Protein AF-A0A2T4AX23-F1 (afdb_monomer)

Radius of gyration: 26.34 Å; Cα contacts (8 Å, |Δi|>4): 1; chains: 1; bounding box: 73×23×46 Å

Foldseek 3Di:
DPDPDPPPPPDPDDPPPNDDPDDCPVPDPDDDDPVVVVVVVVVVVVVVVVVVPD

pLDDT: mean 73.41, std 13.88, range [39.22, 93.31]

Sequence (54 aa):
ASEQGKGYQLYAGKSAFGGGVKETDGNEPIPQDWREVENEKYRLEQQRLAAGGK

Structure (mmCIF, N/CA/C/O backbone):
data_AF-A0A2T4AX23-F1
#
_entry.id   AF-A0A2T4AX23-F1
#
loop_
_atom_site.group_PDB
_atom_site.id
_atom_site.type_symbol
_atom_site.label_atom_id
_atom_site.label_alt_id
_atom_site.label_comp_id
_atom_site.label_asym_id
_atom_site.label_entity_id
_atom_site.label_seq_id
_atom_site.pdbx_PDB_ins_code
_atom_site.Cartn_x
_atom_site.Cartn_y
_atom_site.Cartn_z
_atom_site.occupancy
_atom_site.B_iso_or_equiv
_atom_site.auth_seq_id
_atom_site.auth_comp_id
_atom_site.auth_asym_id
_atom_site.auth_atom_id
_atom_site.pdbx_PDB_model_num
ATOM 1 N N . ALA A 1 1 ? 53.040 15.309 -12.705 1.00 39.22 1 ALA A N 1
ATOM 2 C CA . ALA A 1 1 ? 52.312 14.029 -12.692 1.00 39.22 1 ALA A CA 1
ATOM 3 C C . ALA A 1 1 ? 50.827 14.344 -12.601 1.00 39.22 1 ALA A C 1
ATOM 5 O O . ALA A 1 1 ? 50.347 14.702 -11.538 1.00 39.22 1 ALA A O 1
ATOM 6 N N . SER A 1 2 ? 50.147 14.364 -13.742 1.00 44.47 2 SER A N 1
ATOM 7 C CA . SER A 1 2 ? 48.699 14.552 -13.849 1.00 44.47 2 SER A CA 1
ATOM 8 C C . SER A 1 2 ? 48.023 13.215 -13.566 1.00 44.47 2 SER A C 1
ATOM 10 O O . SER A 1 2 ? 48.335 12.247 -14.248 1.00 44.47 2 SER A O 1
ATOM 12 N N . GLU A 1 3 ? 47.151 13.146 -12.561 1.00 52.28 3 GLU A N 1
ATOM 13 C CA . GLU A 1 3 ? 46.430 11.935 -12.141 1.00 52.28 3 GLU A CA 1
ATOM 14 C C . GLU A 1 3 ? 45.544 11.373 -13.269 1.00 52.28 3 GLU A C 1
ATOM 16 O O . GLU A 1 3 ? 44.348 11.637 -13.366 1.00 52.28 3 GLU A O 1
ATOM 21 N N . GLN A 1 4 ? 46.151 10.585 -14.154 1.00 56.72 4 GLN A N 1
ATOM 22 C CA . GLN A 1 4 ? 45.477 9.751 -15.138 1.00 56.72 4 GLN A CA 1
ATOM 23 C C . GLN A 1 4 ? 45.077 8.443 -14.447 1.00 56.72 4 GLN A C 1
ATOM 25 O O . GLN A 1 4 ? 45.946 7.637 -14.128 1.00 56.72 4 GLN A O 1
ATOM 30 N N . GLY A 1 5 ? 43.782 8.212 -14.202 1.00 57.41 5 GLY A N 1
ATOM 31 C CA . GLY A 1 5 ? 43.337 6.861 -13.821 1.00 57.41 5 GLY A CA 1
ATOM 32 C C . GLY A 1 5 ? 42.124 6.708 -12.910 1.00 57.41 5 GLY A C 1
ATOM 33 O O . GLY A 1 5 ? 41.984 5.652 -12.305 1.00 57.41 5 GLY A O 1
ATOM 34 N N . LYS A 1 6 ? 41.240 7.702 -12.769 1.00 56.47 6 LYS A N 1
ATOM 35 C CA . LYS A 1 6 ? 40.025 7.551 -11.942 1.00 56.47 6 LYS A CA 1
ATOM 36 C C . LYS A 1 6 ? 38.762 8.025 -12.659 1.00 56.47 6 LYS A C 1
ATOM 38 O O . LYS A 1 6 ? 37.974 8.796 -12.124 1.00 56.47 6 LYS A O 1
ATOM 43 N N . GLY A 1 7 ? 38.563 7.546 -13.885 1.00 57.72 7 GLY A N 1
ATOM 44 C CA . GLY A 1 7 ? 37.267 7.610 -14.560 1.00 57.72 7 GLY A CA 1
ATOM 45 C C . GLY A 1 7 ? 36.333 6.547 -13.988 1.00 57.72 7 GLY A C 1
ATOM 46 O O . GLY A 1 7 ? 36.074 5.545 -14.644 1.00 57.72 7 GLY A O 1
ATOM 47 N N . TYR A 1 8 ? 35.873 6.715 -12.746 1.00 61.31 8 TYR A N 1
ATOM 48 C CA . TYR A 1 8 ? 34.806 5.868 -12.222 1.00 61.31 8 TYR A CA 1
ATOM 49 C C . TYR A 1 8 ? 33.542 6.199 -13.020 1.00 61.31 8 TYR A C 1
ATOM 51 O O . TYR A 1 8 ? 32.933 7.246 -12.804 1.00 61.31 8 TYR A O 1
ATOM 59 N N . GLN A 1 9 ? 33.152 5.331 -13.957 1.00 68.19 9 GLN A N 1
ATOM 6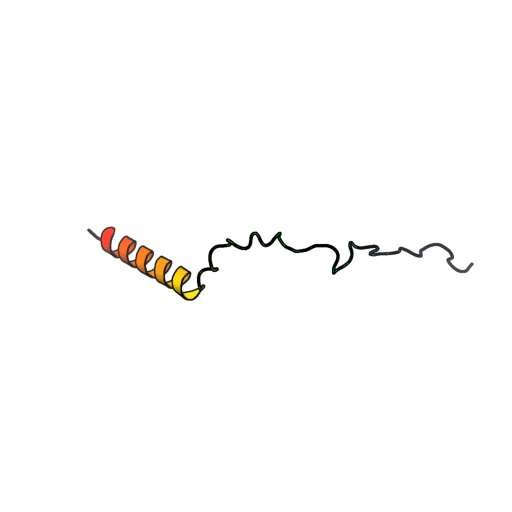0 C CA . GLN A 1 9 ? 31.797 5.339 -14.509 1.00 68.19 9 GLN A CA 1
ATOM 61 C C . GLN A 1 9 ? 30.842 4.916 -13.390 1.00 68.19 9 GLN A C 1
ATOM 63 O O . GLN A 1 9 ? 30.420 3.768 -13.284 1.00 68.19 9 GLN A O 1
ATOM 68 N N . LEU A 1 10 ? 30.552 5.857 -12.497 1.00 66.50 10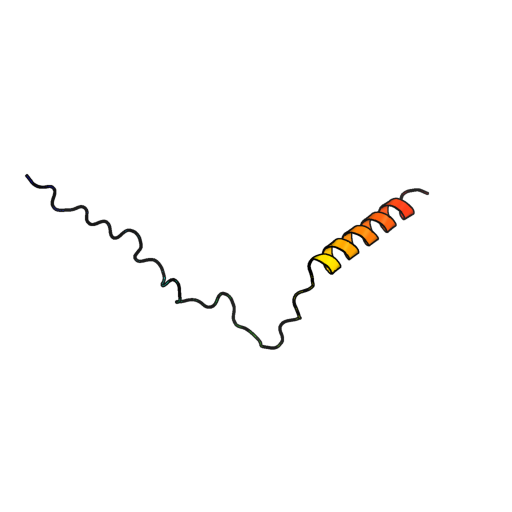 LEU A N 1
ATOM 69 C CA . LEU A 1 10 ? 29.461 5.742 -11.554 1.00 66.50 10 LEU A CA 1
ATOM 70 C C . LEU A 1 10 ? 28.185 5.777 -12.398 1.00 66.50 10 LEU A C 1
ATOM 72 O O . LEU A 1 10 ? 27.949 6.733 -13.133 1.00 66.50 10 LEU A O 1
ATOM 76 N N . TYR A 1 11 ? 27.396 4.710 -12.308 1.00 62.06 11 TYR A N 1
ATOM 77 C CA . TYR A 1 11 ? 26.106 4.539 -12.977 1.00 62.06 11 TYR A CA 1
ATOM 78 C C . TYR A 1 11 ? 26.164 4.251 -14.488 1.00 62.06 11 TYR A C 1
ATOM 80 O O . TYR A 1 11 ? 25.491 4.903 -15.281 1.00 62.06 11 TYR A O 1
ATOM 88 N N . ALA A 1 12 ? 26.776 3.132 -14.888 1.00 63.78 12 ALA A N 1
ATOM 89 C CA . ALA A 1 12 ? 26.126 2.312 -15.922 1.0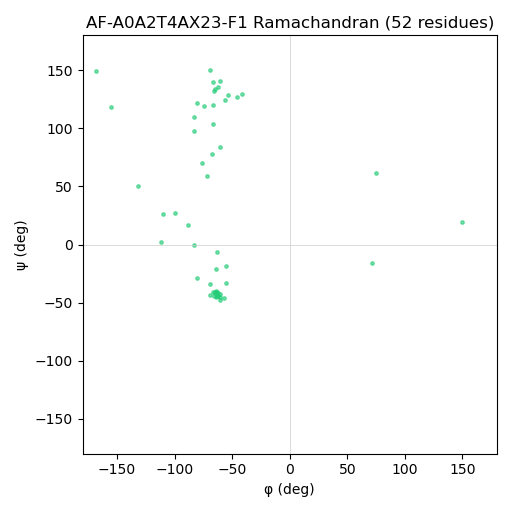0 63.78 12 ALA A CA 1
ATOM 90 C C . ALA A 1 12 ? 24.899 1.613 -15.293 1.00 63.78 12 ALA A C 1
ATOM 92 O O . ALA A 1 12 ? 24.848 0.394 -15.147 1.00 63.78 12 ALA A O 1
ATOM 93 N N . GLY A 1 13 ? 23.960 2.414 -14.781 1.00 67.62 13 GLY A N 1
ATOM 94 C CA . GLY A 1 13 ? 22.733 1.933 -14.165 1.00 67.62 13 GLY A CA 1
ATOM 95 C C . GLY A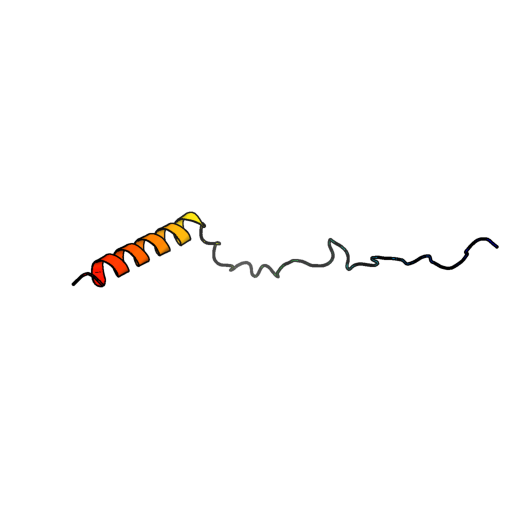 1 13 ? 21.825 1.320 -15.223 1.00 67.62 13 GLY A C 1
ATOM 96 O O . GLY A 1 13 ? 21.840 1.733 -16.383 1.00 67.62 13 GLY A O 1
ATOM 97 N N . LYS A 1 14 ? 21.023 0.332 -14.816 1.00 66.00 14 LYS A N 1
ATOM 98 C CA . LYS A 1 14 ? 19.931 -0.216 -15.630 1.00 66.00 14 LYS A CA 1
ATOM 99 C C . LYS A 1 14 ? 19.139 0.948 -16.234 1.00 66.00 14 LYS A C 1
ATOM 101 O O . LYS A 1 14 ? 18.754 1.846 -15.487 1.00 66.00 14 LYS A O 1
ATOM 106 N N . SER A 1 15 ? 18.945 0.948 -17.561 1.00 68.75 15 SER A N 1
ATOM 107 C CA . SER A 1 15 ? 18.217 2.008 -18.275 1.00 68.75 15 SER A CA 1
ATOM 108 C C . SER A 1 15 ? 16.984 2.432 -17.485 1.00 68.75 15 SER A C 1
ATOM 110 O O . SER A 1 15 ? 16.170 1.577 -17.136 1.00 68.75 15 SER A O 1
ATOM 112 N N . ALA A 1 16 ? 16.816 3.740 -17.266 1.00 66.88 16 ALA A N 1
ATOM 113 C CA . ALA A 1 16 ? 15.656 4.308 -16.569 1.00 66.88 16 ALA A CA 1
ATOM 114 C C . ALA A 1 16 ? 14.308 3.899 -17.204 1.00 66.88 16 ALA A C 1
ATOM 116 O O . ALA A 1 16 ? 13.269 3.965 -16.558 1.00 66.88 16 ALA A O 1
ATOM 117 N N . PHE A 1 17 ? 14.344 3.435 -18.456 1.00 65.25 17 PHE A N 1
ATOM 118 C CA . PHE A 1 17 ? 13.196 3.005 -19.256 1.00 65.25 17 PHE A CA 1
ATOM 119 C C . PHE A 1 17 ? 13.173 1.490 -19.536 1.00 65.25 17 PHE A C 1
ATOM 121 O O . PHE A 1 17 ? 12.312 1.008 -20.261 1.00 65.25 17 PHE A O 1
ATOM 128 N N . GLY A 1 18 ? 14.134 0.721 -19.010 1.00 61.16 18 GLY A N 1
ATOM 129 C CA . GLY A 1 18 ? 14.361 -0.688 -19.365 1.00 61.16 18 GLY A CA 1
ATOM 130 C C . GLY A 1 18 ? 13.568 -1.706 -18.541 1.00 61.16 18 GLY A C 1
ATOM 131 O O . GLY A 1 18 ? 13.954 -2.872 -18.476 1.00 61.16 18 GLY A O 1
ATOM 132 N N . GLY A 1 19 ? 12.520 -1.286 -17.837 1.00 64.62 19 GLY A N 1
ATOM 133 C CA . GLY A 1 19 ? 11.674 -2.190 -17.068 1.00 64.62 19 GLY A CA 1
ATOM 134 C C . GLY A 1 19 ? 10.286 -1.608 -16.880 1.00 64.62 19 GLY A C 1
ATOM 135 O O . GLY A 1 19 ? 10.140 -0.560 -16.257 1.00 64.62 19 GLY A O 1
ATOM 136 N N . GLY A 1 20 ? 9.273 -2.301 -17.397 1.00 64.06 20 GLY A N 1
ATOM 137 C CA . GLY A 1 20 ? 7.909 -2.096 -16.929 1.00 64.06 20 GLY A CA 1
ATOM 138 C C . GLY A 1 20 ? 7.843 -2.466 -15.448 1.00 64.06 20 GLY A C 1
ATOM 139 O O . GLY A 1 20 ? 8.416 -3.469 -15.031 1.00 64.06 20 GLY A O 1
ATOM 140 N N . VAL A 1 21 ? 7.179 -1.639 -14.643 1.00 66.69 21 VAL A N 1
ATOM 141 C CA . VAL A 1 21 ? 7.026 -1.860 -13.192 1.00 66.69 21 VAL A CA 1
ATOM 142 C C . VAL A 1 21 ? 6.206 -3.130 -12.904 1.00 66.69 21 VAL A C 1
ATOM 144 O O . VAL A 1 21 ? 6.302 -3.688 -11.816 1.00 66.69 21 VAL A O 1
ATOM 1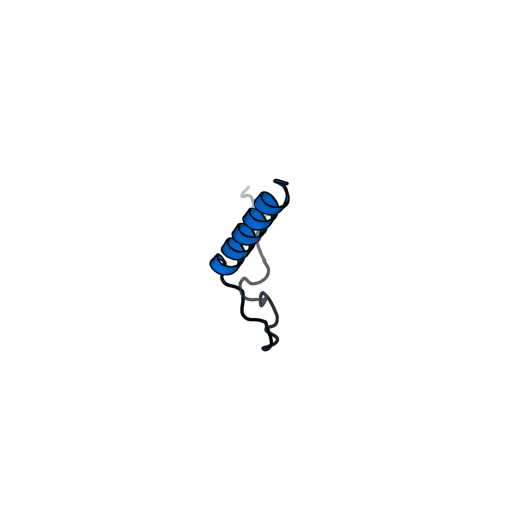47 N N . LYS A 1 22 ? 5.403 -3.587 -13.874 1.00 66.06 22 LYS A N 1
ATOM 148 C CA . LYS A 1 22 ? 4.538 -4.770 -13.803 1.00 66.06 22 LYS A CA 1
ATOM 149 C C . LYS A 1 22 ? 3.996 -5.122 -15.193 1.00 66.06 22 LYS A C 1
ATOM 151 O O . LYS A 1 22 ? 3.835 -4.226 -16.021 1.00 66.06 22 LYS A O 1
ATOM 156 N N . GLU A 1 23 ? 3.761 -6.409 -15.441 1.00 66.31 23 GLU A N 1
ATOM 157 C CA . GLU A 1 23 ? 3.016 -6.903 -16.605 1.00 66.31 23 GLU A CA 1
ATOM 158 C C . GLU A 1 23 ? 1.531 -6.610 -16.367 1.00 66.31 23 GLU A C 1
ATOM 160 O O . GLU A 1 23 ? 0.979 -7.028 -15.354 1.00 66.31 23 GLU A O 1
ATOM 165 N N . THR A 1 24 ? 0.905 -5.818 -17.238 1.00 64.75 24 THR A N 1
ATOM 166 C CA . THR A 1 24 ? -0.517 -5.480 -17.108 1.00 64.75 24 T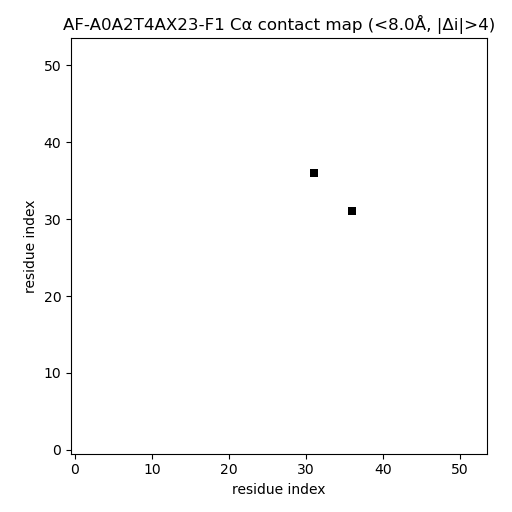HR A CA 1
ATOM 167 C C . THR A 1 24 ? -1.341 -6.607 -17.725 1.00 64.75 24 THR A C 1
ATOM 169 O O . THR A 1 24 ? -1.528 -6.642 -18.936 1.00 64.75 24 THR A O 1
ATOM 172 N N . ASP A 1 25 ? -1.838 -7.513 -16.880 1.00 72.06 25 ASP A N 1
ATOM 173 C CA . ASP A 1 25 ? -2.651 -8.696 -17.233 1.00 72.06 25 ASP A CA 1
ATOM 174 C C . ASP A 1 25 ? -4.016 -8.338 -17.871 1.00 72.06 25 ASP A C 1
ATOM 176 O O . ASP A 1 25 ? -4.758 -9.195 -18.339 1.00 72.06 25 ASP A O 1
ATOM 180 N N . GLY A 1 26 ? -4.383 -7.051 -17.911 1.00 70.62 26 GLY A N 1
ATOM 181 C CA . GLY A 1 26 ? -5.640 -6.558 -18.493 1.00 70.62 26 GLY A CA 1
ATOM 182 C C . GLY A 1 26 ? -6.893 -6.894 -17.673 1.00 70.62 26 GLY A C 1
ATOM 183 O O . GLY A 1 26 ? -7.923 -6.252 -17.860 1.00 70.62 26 GLY A O 1
ATOM 184 N N . ASN A 1 27 ? -6.791 -7.832 -16.728 1.00 76.94 27 ASN A N 1
ATOM 185 C CA . ASN A 1 27 ? -7.816 -8.213 -15.757 1.00 76.94 27 ASN A CA 1
ATOM 186 C C . ASN A 1 27 ? -7.450 -7.775 -14.321 1.00 76.94 27 ASN A C 1
ATOM 188 O O . ASN A 1 27 ? -7.860 -8.390 -13.336 1.00 76.94 27 ASN A O 1
ATOM 192 N N . GLU A 1 28 ? -6.642 -6.719 -14.181 1.00 76.06 28 GLU A N 1
ATOM 193 C CA . GLU A 1 28 ? -6.321 -6.173 -12.862 1.00 76.06 28 GLU A CA 1
ATOM 194 C C . GLU A 1 28 ? -7.595 -5.592 -12.216 1.00 76.06 28 GLU A C 1
ATOM 196 O O . GLU A 1 28 ? -8.322 -4.831 -12.867 1.00 76.06 28 GLU A O 1
ATOM 201 N N . PRO A 1 29 ? -7.888 -5.912 -10.941 1.00 77.56 29 PRO A N 1
ATOM 202 C CA . PRO A 1 29 ? -8.983 -5.268 -10.234 1.00 77.56 29 PRO A CA 1
ATOM 203 C C . PRO A 1 29 ? -8.721 -3.763 -10.157 1.00 77.56 29 PRO A C 1
ATOM 205 O O . PRO A 1 29 ? -7.589 -3.326 -9.935 1.00 77.56 29 PRO A O 1
ATOM 208 N N . ILE A 1 30 ? -9.782 -2.970 -10.319 1.00 78.81 30 ILE A N 1
ATOM 209 C CA . ILE A 1 30 ? -9.697 -1.512 -10.213 1.00 78.81 30 ILE A CA 1
ATOM 210 C C . ILE A 1 30 ? -9.101 -1.173 -8.836 1.00 78.81 30 ILE A C 1
ATOM 212 O O . ILE A 1 30 ? -9.645 -1.629 -7.823 1.00 78.81 30 ILE A O 1
ATOM 216 N N . PRO A 1 31 ? -8.001 -0.398 -8.774 1.00 81.38 31 PRO A N 1
ATOM 217 C CA . PRO A 1 31 ? -7.434 0.038 -7.508 1.00 81.38 31 PRO A CA 1
ATOM 218 C C . PRO A 1 31 ? -8.506 0.718 -6.658 1.00 81.38 31 PRO A C 1
ATOM 220 O O . PRO A 1 31 ? -9.205 1.613 -7.134 1.00 81.38 31 PRO A O 1
ATOM 223 N N . GLN A 1 32 ? -8.648 0.281 -5.408 1.00 83.94 32 GLN A N 1
ATOM 224 C CA . GLN A 1 32 ? -9.623 0.871 -4.495 1.00 83.94 32 GLN A CA 1
ATOM 225 C C . GLN A 1 32 ? -9.236 2.319 -4.171 1.00 83.94 32 GLN A C 1
ATOM 227 O O . GLN A 1 32 ? -8.057 2.624 -3.972 1.00 83.94 32 GLN A O 1
ATOM 232 N N . ASP A 1 33 ? -10.231 3.208 -4.112 1.00 89.12 33 ASP A N 1
ATOM 233 C CA . ASP A 1 33 ? -10.023 4.596 -3.700 1.00 89.12 33 ASP A CA 1
ATOM 234 C C . ASP A 1 33 ? -9.569 4.626 -2.232 1.00 89.12 33 ASP A C 1
ATOM 236 O O . ASP A 1 33 ? -10.137 3.956 -1.366 1.00 89.12 33 ASP A O 1
ATOM 240 N N . TRP A 1 34 ? -8.531 5.411 -1.949 1.00 90.38 34 TRP A N 1
ATOM 241 C CA . TRP A 1 34 ? -7.978 5.572 -0.606 1.00 90.38 34 TRP A CA 1
ATOM 242 C C . TRP A 1 34 ? -9.032 6.021 0.416 1.00 90.38 34 TRP A C 1
ATOM 244 O O . TRP A 1 34 ? -8.985 5.580 1.562 1.00 90.38 34 TRP A O 1
ATOM 254 N N . ARG A 1 35 ? -10.019 6.825 0.000 1.00 90.56 35 ARG A N 1
ATOM 255 C CA . ARG A 1 35 ? -11.128 7.265 0.857 1.00 90.56 35 ARG A CA 1
ATOM 256 C C . ARG A 1 35 ? -12.026 6.112 1.260 1.00 90.56 35 ARG A C 1
ATOM 258 O O . ARG A 1 35 ? -12.438 6.050 2.411 1.00 90.56 35 ARG A O 1
ATOM 265 N N . GLU A 1 36 ? -12.321 5.202 0.339 1.00 89.75 36 GLU A N 1
ATOM 266 C CA . GLU A 1 36 ? -13.158 4.036 0.630 1.00 89.75 36 GLU A CA 1
ATOM 267 C C . GLU A 1 36 ? -12.450 3.118 1.633 1.00 89.75 36 GLU A C 1
ATOM 269 O O . GLU A 1 36 ? -13.043 2.733 2.640 1.00 89.75 36 GLU A O 1
ATOM 274 N N . VAL A 1 37 ? -11.150 2.872 1.430 1.00 90.31 37 VAL A N 1
ATOM 275 C CA . VAL A 1 37 ? -10.320 2.067 2.342 1.00 90.31 37 VAL A CA 1
ATOM 276 C C . VAL A 1 37 ? -10.231 2.696 3.737 1.00 90.31 37 VAL A C 1
ATOM 278 O O . VAL A 1 37 ? -10.328 1.997 4.747 1.00 90.31 37 VAL A O 1
ATOM 281 N N . GLU A 1 38 ? -10.021 4.011 3.829 1.00 90.81 38 GLU A N 1
ATOM 282 C CA . GLU A 1 38 ? -9.956 4.711 5.118 1.00 90.81 38 GLU A CA 1
ATOM 283 C C . GLU A 1 38 ? -11.316 4.761 5.823 1.00 90.81 38 GLU A C 1
ATOM 285 O O . GLU A 1 38 ? -11.400 4.475 7.021 1.00 90.81 38 GLU A O 1
ATOM 290 N N . ASN A 1 39 ? -12.391 5.050 5.089 1.00 93.31 39 ASN A N 1
ATOM 291 C CA . ASN A 1 39 ? -13.748 5.069 5.628 1.00 93.31 39 ASN A CA 1
ATOM 292 C C . ASN A 1 39 ? -14.170 3.688 6.138 1.00 93.31 39 ASN A C 1
ATOM 294 O O . ASN A 1 39 ? -14.781 3.586 7.204 1.00 93.31 39 ASN A O 1
ATOM 298 N N . GLU A 1 40 ? -13.839 2.618 5.411 1.00 90.62 40 GLU A N 1
ATOM 299 C CA . GLU A 1 40 ? -14.119 1.246 5.834 1.00 90.62 40 GLU A CA 1
ATOM 300 C C . GLU A 1 40 ? -13.417 0.924 7.158 1.00 90.62 40 GLU A C 1
ATOM 302 O O . GLU A 1 40 ? -14.064 0.472 8.108 1.00 90.62 40 GLU A O 1
ATOM 307 N N . LYS A 1 41 ? -12.122 1.248 7.271 1.00 92.12 41 LYS A N 1
ATOM 308 C CA . LYS A 1 41 ? -11.359 1.087 8.519 1.00 92.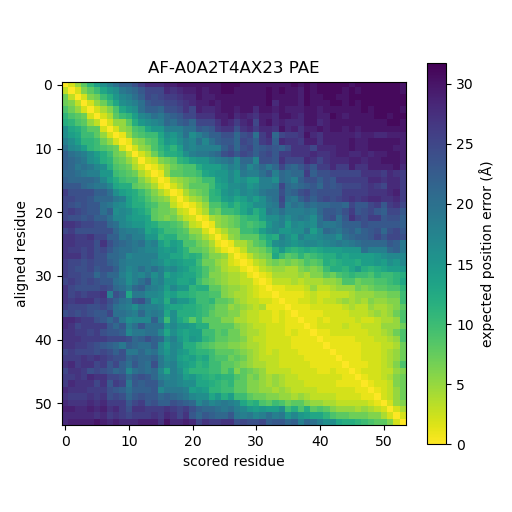12 41 LYS A CA 1
ATOM 309 C C . LYS A 1 41 ? -11.995 1.847 9.676 1.00 92.12 41 LYS A C 1
ATOM 311 O O . LYS A 1 41 ? -12.174 1.271 10.748 1.00 92.12 41 LYS A O 1
ATOM 316 N N . TYR A 1 42 ? -12.383 3.102 9.453 1.00 91.25 42 TYR A N 1
ATOM 317 C CA . TYR A 1 42 ? -13.037 3.914 10.476 1.00 91.25 42 TYR A CA 1
ATOM 318 C C . TYR A 1 42 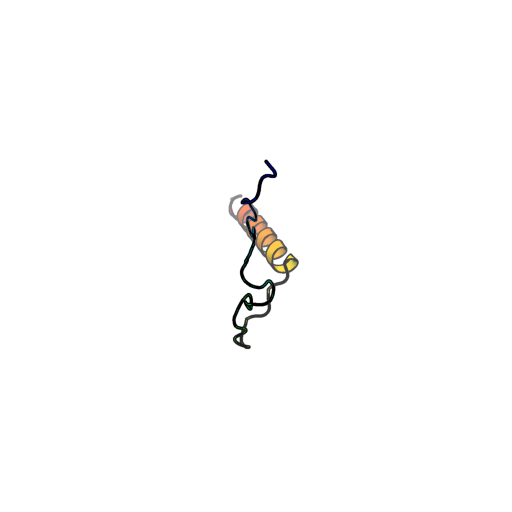? -14.351 3.279 10.944 1.00 91.25 42 TYR A C 1
ATOM 320 O O . TYR A 1 42 ? -14.595 3.155 12.142 1.00 91.25 42 TYR A O 1
ATOM 328 N N . ARG A 1 43 ? -15.192 2.800 10.020 1.00 92.75 43 ARG A N 1
ATOM 329 C CA . ARG A 1 43 ? -16.463 2.144 10.366 1.00 92.75 43 ARG A CA 1
ATOM 330 C C . ARG A 1 43 ? -16.257 0.846 11.143 1.00 92.75 43 ARG A C 1
ATOM 332 O O . ARG A 1 43 ? -17.012 0.593 12.081 1.00 92.75 43 ARG A O 1
ATOM 339 N N . LEU A 1 44 ? -15.260 0.043 10.776 1.00 91.25 44 LEU A N 1
ATOM 340 C CA . LEU A 1 44 ? -14.897 -1.180 11.498 1.00 91.25 44 LEU A CA 1
ATOM 341 C C . LEU A 1 44 ? -14.384 -0.868 12.906 1.00 91.25 44 LEU A C 1
ATOM 343 O O . LEU A 1 44 ? -14.765 -1.536 13.866 1.00 91.25 44 LEU A O 1
ATOM 347 N N . GLU A 1 45 ? -13.570 0.175 13.049 1.00 88.94 45 GLU A N 1
ATOM 348 C CA . GLU A 1 45 ? -13.090 0.635 14.348 1.00 88.94 45 GLU A CA 1
ATOM 349 C C . GLU A 1 45 ? -14.241 1.127 15.234 1.00 88.94 45 GLU A C 1
ATOM 351 O O . GLU A 1 45 ? -14.341 0.711 16.388 1.00 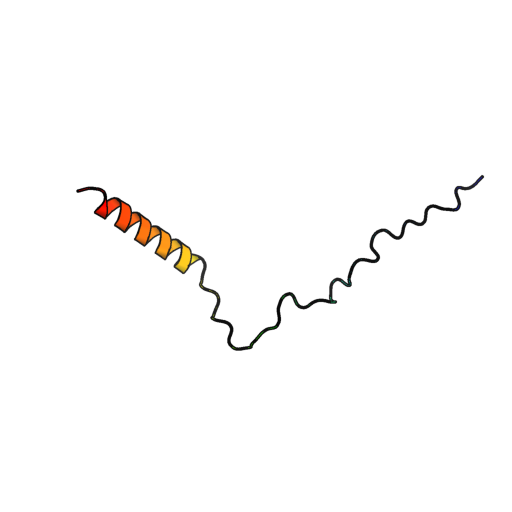88.94 45 GLU A O 1
ATOM 356 N N . GLN A 1 46 ? -15.164 1.924 14.689 1.00 88.81 46 GLN A N 1
ATOM 357 C CA . GLN A 1 46 ? -16.361 2.372 15.408 1.00 88.81 46 GLN A CA 1
ATOM 358 C C . GLN A 1 46 ? -17.240 1.197 15.847 1.00 88.81 46 GLN A C 1
ATOM 360 O O . GLN A 1 46 ? -17.701 1.164 16.987 1.00 88.81 46 GLN A O 1
ATOM 365 N N . GLN A 1 47 ? -17.437 0.199 14.981 1.00 87.06 47 GLN A N 1
ATOM 366 C CA . GLN A 1 47 ? -18.167 -1.019 15.338 1.00 87.06 47 GLN A CA 1
ATOM 367 C C . GLN A 1 47 ? -17.453 -1.807 16.437 1.00 87.06 47 GLN A C 1
ATOM 369 O O . GLN A 1 47 ? -18.106 -2.272 17.367 1.00 87.06 47 GLN A O 1
ATOM 374 N N . ARG A 1 48 ? -16.120 -1.920 16.379 1.00 86.25 48 ARG A N 1
ATOM 375 C CA . ARG A 1 48 ? -15.325 -2.595 17.412 1.00 86.25 48 ARG A CA 1
ATOM 376 C C . ARG A 1 48 ? -15.437 -1.890 18.762 1.00 86.25 48 ARG A C 1
ATOM 378 O O . ARG A 1 48 ? -15.619 -2.553 19.778 1.00 86.25 48 ARG A O 1
ATOM 385 N N . LEU A 1 49 ? -15.351 -0.561 18.772 1.00 85.75 49 LEU A N 1
ATOM 386 C CA . LEU A 1 49 ? -15.504 0.254 19.979 1.00 85.75 49 LEU A CA 1
ATOM 387 C C . LEU A 1 49 ? -16.926 0.156 20.549 1.00 85.75 49 LEU A C 1
ATOM 389 O O . LEU A 1 49 ? -17.090 0.014 21.756 1.00 85.75 49 LEU A O 1
ATOM 393 N N . ALA A 1 50 ? -17.947 0.155 19.689 1.00 83.12 50 ALA A N 1
ATOM 394 C CA . ALA A 1 50 ? -19.340 -0.004 20.099 1.00 83.12 50 ALA A CA 1
ATOM 395 C C . ALA A 1 50 ? -19.662 -1.424 20.607 1.00 83.12 50 ALA A C 1
ATOM 397 O O . ALA A 1 50 ? -20.470 -1.583 21.520 1.00 83.12 50 ALA A O 1
ATOM 398 N N . ALA A 1 51 ? -19.035 -2.458 20.038 1.00 77.38 51 ALA A N 1
ATOM 399 C CA . ALA A 1 51 ? -19.235 -3.854 20.428 1.00 77.38 51 ALA A CA 1
ATOM 400 C C . ALA A 1 51 ? -18.446 -4.253 21.688 1.00 77.38 51 ALA A C 1
ATOM 402 O O . ALA A 1 51 ? -18.889 -5.128 22.423 1.00 77.38 51 ALA A O 1
ATOM 403 N N . GLY A 1 52 ? -17.303 -3.611 21.952 1.00 68.81 52 GLY A N 1
ATOM 404 C CA . GLY A 1 52 ? -16.485 -3.838 23.150 1.00 68.81 52 GLY A CA 1
ATOM 405 C C . GLY A 1 52 ? -16.939 -3.073 24.399 1.00 68.81 52 GLY A C 1
ATOM 406 O O . GLY A 1 52 ? -16.296 -3.184 25.437 1.00 68.81 52 GLY A O 1
ATOM 407 N N . GLY A 1 53 ? -18.012 -2.281 24.302 1.00 61.59 53 GLY A N 1
ATOM 408 C CA . GLY A 1 53 ? -18.573 -1.474 25.392 1.00 61.59 53 GLY A CA 1
ATOM 409 C C . GLY A 1 53 ? -19.793 -2.089 26.091 1.00 61.59 53 GLY A C 1
ATOM 410 O O . GLY A 1 53 ? -20.639 -1.337 26.575 1.00 61.59 53 GLY A O 1
ATOM 411 N N . LYS A 1 54 ? -19.928 -3.421 26.103 1.00 52.34 54 LYS A N 1
ATOM 412 C CA . LYS A 1 54 ? -20.962 -4.151 26.857 1.00 52.34 54 LYS A CA 1
ATOM 413 C C . LYS A 1 54 ? -20.334 -5.082 27.882 1.00 52.34 54 LYS A C 1
ATOM 415 O O . LYS A 1 54 ? -19.340 -5.746 27.520 1.00 52.34 54 LYS A O 1
#

Secondary structure (DSSP, 8-state):
---------TT----TTS--SS---S-PPPPPPHHHHHHHHHHHHHHHHHHS--

Mean predicted aligned error: 15.81 Å

Organism: NCBI:txid58853

Solvent-accessible surface area (backbone atoms only — not comparable to full-atom values): 3860 Å² total; per-residue (Å²): 137,78,92,81,84,78,84,73,76,78,72,89,57,80,58,96,80,74,63,77,97,63,84,82,81,83,74,70,78,79,79,77,56,68,64,59,58,50,50,50,53,51,53,52,51,52,49,48,58,64,65,70,72,116